Protein AF-A0A397FQA0-F1 (afdb_monomer_lite)

Radius of gyration: 12.13 Å; chains: 1; bounding box: 26×27×31 Å

Foldseek 3Di:
DWDAAPPPRDIDDFDQDVVVNGTDCLQQLCVQQVDPVSPPHGHALVVLVCCVPPVVVVSCVRRVDPVSVVVSVCCVVVVVSD

Secondary structure (DSSP, 8-state):
-EEEBTTT--EEEPPEEGGGTEE-GGGBHHHHH--GGGTT-B--HHHHHHHHHT-HHHHHHH---HHHHHHHHHHHHTTS--

Structure (mmCIF, N/CA/C/O backbone):
data_AF-A0A397FQA0-F1
#
_entry.id   AF-A0A397FQA0-F1
#
loop_
_atom_site.group_PDB
_atom_site.id
_atom_site.type_symbol
_atom_site.label_atom_id
_atom_site.label_alt_id
_atom_site.label_comp_id
_atom_site.label_asym_id
_atom_site.label_entity_id
_atom_site.label_seq_id
_atom_site.pdbx_PDB_ins_code
_atom_site.Cartn_x
_atom_site.Cartn_y
_atom_site.Cartn_z
_atom_site.occupancy
_atom_site.B_iso_or_equiv
_atom_site.auth_seq_id
_atom_site.auth_comp_id
_atom_site.auth_asym_id
_atom_site.auth_atom_id
_atom_site.pdbx_PDB_model_num
ATOM 1 N N . MET A 1 1 ? 8.725 -12.780 -7.714 1.00 86.38 1 MET A N 1
ATOM 2 C CA . MET A 1 1 ? 9.590 -12.285 -6.619 1.00 86.38 1 MET A CA 1
ATOM 3 C C . MET A 1 1 ? 8.830 -12.345 -5.306 1.00 86.38 1 MET A C 1
ATOM 5 O O . MET A 1 1 ? 7.732 -11.797 -5.238 1.00 86.38 1 MET A O 1
ATOM 9 N N . GLU A 1 2 ? 9.394 -12.995 -4.290 1.00 90.94 2 GLU A N 1
ATOM 10 C CA . GLU A 1 2 ? 8.810 -13.039 -2.944 1.00 90.94 2 GLU A CA 1
ATOM 11 C C . GLU A 1 2 ? 9.360 -11.908 -2.066 1.00 90.94 2 GLU A C 1
ATOM 13 O O . GLU A 1 2 ? 10.554 -11.605 -2.085 1.00 90.94 2 GLU A O 1
ATOM 18 N N . LYS A 1 3 ? 8.484 -11.277 -1.284 1.00 94.81 3 LYS A N 1
ATOM 19 C CA . LYS A 1 3 ? 8.828 -10.281 -0.257 1.00 94.81 3 LYS A CA 1
ATOM 20 C C . LYS A 1 3 ? 8.047 -10.569 1.025 1.00 94.81 3 LYS A C 1
ATOM 22 O O . LYS A 1 3 ? 7.103 -11.354 1.019 1.00 94.81 3 LYS A O 1
ATOM 27 N N . LYS A 1 4 ? 8.425 -9.938 2.138 1.00 96.31 4 LYS A N 1
ATOM 28 C CA . LYS A 1 4 ? 7.703 -10.043 3.418 1.00 96.31 4 LYS A CA 1
ATOM 29 C C . LYS A 1 4 ? 6.974 -8.739 3.718 1.00 96.31 4 LYS A C 1
ATOM 31 O O . LYS A 1 4 ? 7.542 -7.663 3.547 1.00 96.31 4 LYS A O 1
ATOM 36 N N . CYS A 1 5 ? 5.733 -8.840 4.187 1.00 96.25 5 CYS A N 1
ATOM 37 C CA . CYS A 1 5 ? 4.978 -7.694 4.679 1.00 96.25 5 CYS A CA 1
ATOM 38 C C . CYS A 1 5 ? 5.669 -7.104 5.914 1.00 96.25 5 CYS A C 1
ATOM 40 O O . CYS A 1 5 ? 5.896 -7.824 6.888 1.00 96.25 5 CYS A O 1
ATOM 42 N N . PHE A 1 6 ? 5.964 -5.804 5.926 1.00 94.81 6 PHE A N 1
ATOM 43 C CA . PHE A 1 6 ? 6.631 -5.193 7.078 1.00 94.81 6 PHE A CA 1
ATOM 44 C C . PHE A 1 6 ? 5.746 -5.196 8.339 1.00 94.81 6 PHE A C 1
ATOM 46 O O . PHE A 1 6 ? 6.293 -5.328 9.437 1.00 94.81 6 PHE A O 1
ATOM 53 N N . LYS A 1 7 ? 4.411 -5.122 8.175 1.00 93.94 7 LYS A N 1
ATOM 54 C CA . LYS A 1 7 ? 3.412 -5.071 9.262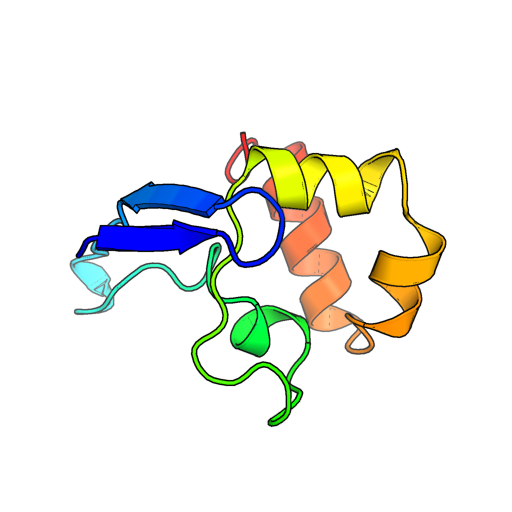 1.00 93.94 7 LYS A CA 1
ATOM 55 C C . LYS A 1 7 ? 3.115 -6.455 9.852 1.00 93.94 7 LYS A C 1
ATOM 57 O O . LYS A 1 7 ? 3.306 -6.655 11.040 1.00 93.94 7 LYS A O 1
ATOM 62 N N . CYS A 1 8 ? 2.698 -7.424 9.032 1.00 95.44 8 CYS A N 1
ATOM 63 C CA . CYS A 1 8 ? 2.236 -8.738 9.516 1.00 95.44 8 CYS A CA 1
ATOM 64 C C . CYS A 1 8 ? 3.180 -9.911 9.207 1.00 95.44 8 CYS A C 1
ATOM 66 O O . CYS A 1 8 ? 2.826 -11.060 9.450 1.00 95.44 8 CYS A O 1
ATOM 68 N N . LYS A 1 9 ? 4.350 -9.649 8.608 1.00 95.12 9 LYS A N 1
ATOM 69 C CA . LYS A 1 9 ? 5.382 -10.641 8.236 1.00 95.12 9 LYS A CA 1
ATOM 70 C C . LYS A 1 9 ? 4.955 -11.732 7.241 1.00 95.12 9 LYS A C 1
ATOM 72 O O . LYS A 1 9 ? 5.809 -12.505 6.808 1.00 95.12 9 LYS A O 1
ATOM 77 N N . LYS A 1 10 ? 3.690 -11.753 6.798 1.00 95.19 10 LYS A N 1
ATOM 78 C CA . LYS A 1 10 ? 3.196 -12.650 5.740 1.00 95.19 10 LYS A CA 1
ATOM 79 C C . LYS A 1 10 ? 4.006 -12.486 4.451 1.00 95.19 10 LYS A C 1
ATOM 81 O O . LYS A 1 10 ? 4.421 -11.376 4.102 1.00 95.19 10 LYS A O 1
ATOM 86 N N . LYS A 1 11 ? 4.200 -13.594 3.734 1.00 95.50 11 LYS A N 1
ATOM 87 C CA . LYS A 1 11 ? 4.812 -13.592 2.401 1.00 95.50 11 LYS A CA 1
ATOM 88 C C . LYS A 1 11 ? 3.902 -12.869 1.402 1.00 95.50 11 LYS A C 1
ATOM 90 O O . LYS A 1 11 ? 2.681 -12.978 1.465 1.00 95.50 11 LYS A O 1
ATOM 95 N N . ILE A 1 12 ? 4.515 -12.124 0.490 1.00 95.19 12 ILE A N 1
ATOM 96 C CA . ILE A 1 12 ? 3.875 -11.389 -0.600 1.00 95.19 12 ILE A CA 1
ATOM 97 C C . ILE A 1 12 ? 4.528 -11.852 -1.896 1.00 95.19 12 ILE A C 1
ATOM 99 O O . ILE A 1 12 ? 5.745 -11.738 -2.051 1.00 95.19 12 ILE A O 1
ATOM 103 N N . ILE A 1 13 ? 3.718 -12.320 -2.840 1.00 92.94 13 ILE A N 1
ATOM 104 C CA . ILE A 1 13 ? 4.175 -12.641 -4.190 1.00 92.94 13 ILE A CA 1
ATOM 105 C C . ILE A 1 13 ? 3.930 -11.412 -5.066 1.00 92.94 13 ILE A C 1
ATOM 107 O O . ILE A 1 13 ? 2.788 -11.032 -5.326 1.00 92.94 13 ILE A O 1
ATOM 111 N N . LEU A 1 14 ? 5.007 -10.759 -5.507 1.00 91.81 14 LEU A N 1
ATOM 112 C CA . LEU A 1 14 ? 4.905 -9.611 -6.404 1.00 91.81 14 LEU A CA 1
ATOM 113 C C . LEU A 1 14 ? 4.562 -10.082 -7.819 1.00 91.81 14 LEU A C 1
ATOM 115 O O . LEU A 1 14 ? 5.333 -10.819 -8.439 1.00 91.81 14 LEU A O 1
ATOM 119 N N . LYS A 1 15 ? 3.427 -9.609 -8.343 1.00 91.50 15 LYS A N 1
ATOM 120 C CA . LYS A 1 15 ? 2.991 -9.873 -9.720 1.00 91.50 15 LYS A CA 1
ATOM 121 C C . LYS A 1 15 ? 3.889 -9.131 -10.710 1.00 91.50 15 LYS A C 1
ATOM 123 O O . LYS A 1 15 ? 4.010 -7.908 -10.623 1.00 91.50 15 LYS A O 1
ATOM 128 N N . TYR A 1 16 ? 4.483 -9.855 -11.653 1.00 92.44 16 TYR A N 1
ATOM 129 C CA . TYR A 1 16 ? 5.197 -9.259 -12.781 1.00 92.44 16 TYR A CA 1
ATOM 130 C C . TYR A 1 16 ? 4.197 -8.782 -13.844 1.00 92.44 16 TYR A C 1
ATOM 132 O O . TYR A 1 16 ? 3.221 -9.471 -14.142 1.00 92.44 16 TYR A O 1
ATOM 140 N N . VAL A 1 17 ? 4.412 -7.585 -14.385 1.00 92.31 17 VAL A N 1
ATOM 141 C CA . VAL A 1 17 ? 3.571 -6.956 -15.406 1.00 92.31 17 VAL A CA 1
ATOM 142 C C . VAL A 1 17 ? 4.394 -6.839 -16.684 1.00 92.31 17 VAL A C 1
ATOM 144 O O . VAL A 1 17 ? 5.260 -5.971 -16.793 1.00 92.31 17 VAL A O 1
ATOM 147 N N . LEU A 1 18 ? 4.106 -7.713 -17.653 1.00 92.06 18 LEU A N 1
ATOM 148 C CA . LEU A 1 18 ? 4.890 -7.845 -18.885 1.00 92.06 18 LEU A CA 1
ATOM 149 C C . LEU A 1 18 ? 4.939 -6.544 -19.695 1.00 92.06 18 LEU A C 1
ATOM 151 O O . LEU A 1 18 ? 6.013 -6.122 -20.110 1.00 92.06 18 LEU A O 1
ATOM 155 N N . SER A 1 19 ? 3.801 -5.860 -19.841 1.00 91.81 19 SER A N 1
ATOM 156 C CA . SER A 1 19 ? 3.709 -4.591 -20.580 1.00 91.81 19 SER A CA 1
ATOM 157 C C . SER A 1 19 ? 4.574 -3.476 -19.991 1.00 91.81 19 SER A C 1
ATOM 159 O O . SER A 1 19 ? 4.978 -2.568 -20.708 1.00 91.81 19 SER A O 1
ATOM 161 N N . LYS A 1 20 ? 4.885 -3.551 -18.692 1.00 89.44 20 LYS A N 1
ATOM 162 C CA . LYS A 1 20 ? 5.755 -2.597 -17.991 1.00 89.44 20 LYS A CA 1
ATOM 163 C C . LYS A 1 20 ? 7.176 -3.123 -17.794 1.00 89.44 20 LYS A C 1
ATOM 165 O O . LYS A 1 20 ? 7.975 -2.434 -17.170 1.00 89.44 20 LYS A O 1
ATOM 170 N N . LYS A 1 21 ? 7.469 -4.346 -18.262 1.00 93.00 21 LYS A N 1
ATOM 171 C CA . LYS A 1 21 ? 8.725 -5.076 -18.028 1.00 93.00 21 LYS A CA 1
ATOM 172 C C . LYS A 1 21 ? 9.193 -4.997 -16.562 1.00 93.00 21 LYS A C 1
ATOM 174 O O . LYS A 1 21 ? 10.381 -4.862 -16.284 1.00 93.00 21 LYS A O 1
ATOM 179 N N . GLY A 1 22 ? 8.259 -5.076 -15.608 1.00 93.00 22 GLY A N 1
ATOM 180 C CA . GLY A 1 22 ? 8.552 -4.836 -14.193 1.00 93.00 22 GLY A CA 1
ATOM 181 C C . GLY A 1 22 ? 7.498 -5.376 -13.230 1.00 93.00 22 GLY A C 1
ATOM 182 O O . GLY A 1 22 ? 6.415 -5.802 -13.629 1.00 93.00 22 GLY A O 1
ATOM 183 N N . TYR A 1 23 ? 7.810 -5.364 -11.934 1.00 92.50 23 TYR A N 1
ATOM 184 C CA . TYR A 1 23 ? 6.886 -5.812 -10.889 1.00 92.50 23 TYR A CA 1
ATOM 185 C C . TYR A 1 23 ? 5.847 -4.741 -10.547 1.00 92.50 23 TYR A C 1
ATOM 187 O O . TYR A 1 23 ? 6.127 -3.543 -10.541 1.00 92.50 23 TYR A O 1
ATOM 195 N N . SER A 1 24 ? 4.633 -5.180 -10.218 1.00 91.62 24 SER A N 1
ATOM 196 C CA . SER A 1 24 ? 3.574 -4.305 -9.723 1.00 91.62 24 SER A CA 1
ATOM 197 C C . SER A 1 24 ? 4.017 -3.564 -8.461 1.00 91.62 24 SER A C 1
ATOM 199 O O . SER A 1 24 ? 4.387 -4.178 -7.460 1.00 91.62 24 SER A O 1
ATOM 201 N N . LEU A 1 25 ? 3.878 -2.239 -8.482 1.00 92.75 25 LEU A N 1
ATOM 202 C CA . LEU A 1 25 ? 4.213 -1.366 -7.358 1.00 92.75 25 LEU A CA 1
ATOM 203 C C . LEU A 1 25 ? 3.126 -1.322 -6.275 1.00 92.75 25 LEU A C 1
ATOM 205 O O . LEU A 1 25 ? 3.335 -0.703 -5.241 1.00 92.75 25 LEU A O 1
ATOM 209 N N . LYS A 1 26 ? 1.978 -1.997 -6.460 1.00 94.06 26 LYS A N 1
ATOM 210 C CA . LYS A 1 26 ? 0.852 -1.905 -5.506 1.00 94.06 26 LYS A CA 1
ATOM 211 C C . LYS A 1 26 ? 1.229 -2.317 -4.078 1.00 94.06 26 LYS A C 1
ATOM 213 O O . LYS A 1 26 ? 0.665 -1.799 -3.126 1.00 94.06 26 LYS A O 1
ATOM 218 N N . ASN A 1 27 ? 2.152 -3.270 -3.935 1.00 95.12 27 ASN A N 1
ATOM 219 C CA . ASN A 1 27 ? 2.603 -3.773 -2.638 1.00 95.12 27 ASN A CA 1
ATOM 220 C C . ASN A 1 27 ? 3.885 -3.084 -2.155 1.00 95.12 27 ASN A C 1
ATOM 222 O O . ASN A 1 27 ? 4.392 -3.455 -1.100 1.00 95.12 27 ASN A O 1
ATOM 226 N N . ASN A 1 28 ? 4.419 -2.122 -2.911 1.00 94.75 28 ASN A N 1
ATOM 227 C CA . ASN A 1 28 ? 5.558 -1.312 -2.505 1.00 94.75 28 ASN A CA 1
ATOM 228 C C . ASN A 1 28 ? 5.043 -0.117 -1.685 1.00 94.75 28 ASN A C 1
ATOM 230 O O . ASN A 1 28 ? 4.228 0.664 -2.172 1.00 94.75 28 ASN A O 1
ATOM 234 N N . TRP A 1 29 ? 5.476 0.001 -0.431 1.00 94.69 29 TRP A N 1
ATOM 235 C CA . TRP A 1 29 ? 5.021 1.065 0.463 1.00 94.69 29 TRP A CA 1
ATOM 236 C C . TRP A 1 29 ? 5.671 2.415 0.156 1.00 94.69 29 TRP A C 1
ATOM 238 O O . TRP A 1 29 ? 5.005 3.449 0.232 1.00 94.69 29 TRP A O 1
ATOM 248 N N . ASP A 1 30 ? 6.927 2.403 -0.285 1.00 93.94 30 ASP A N 1
ATOM 249 C CA . ASP A 1 30 ? 7.616 3.594 -0.784 1.00 93.94 30 ASP A CA 1
ATOM 250 C C . ASP A 1 30 ? 6.871 4.207 -1.980 1.00 93.94 30 ASP A C 1
ATOM 252 O O . ASP A 1 30 ? 6.631 5.407 -2.022 1.00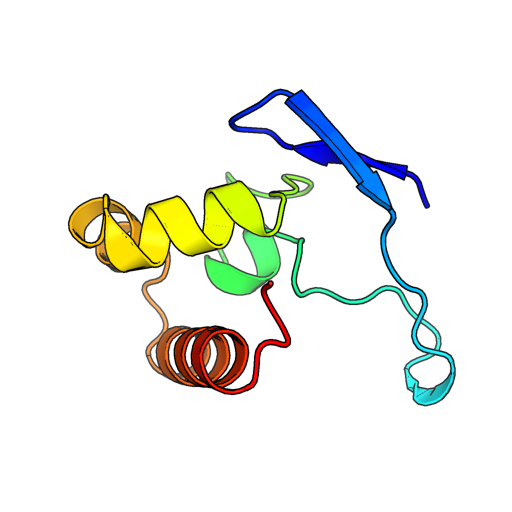 93.94 30 ASP A O 1
ATOM 256 N N . TYR A 1 31 ? 6.334 3.382 -2.886 1.00 94.25 31 TYR A N 1
ATOM 257 C CA . TYR A 1 31 ? 5.529 3.886 -4.007 1.00 94.25 31 TYR A CA 1
ATOM 258 C C . TYR A 1 31 ? 4.315 4.724 -3.568 1.00 94.25 31 TYR A C 1
ATOM 260 O O . TYR A 1 31 ? 3.918 5.645 -4.289 1.00 94.25 31 TYR A O 1
ATOM 268 N N . TRP A 1 32 ? 3.686 4.391 -2.439 1.00 95.12 32 TRP A N 1
ATOM 269 C CA . TRP A 1 32 ? 2.514 5.116 -1.942 1.00 95.12 32 TRP A CA 1
ATOM 270 C C . TRP A 1 32 ? 2.889 6.354 -1.136 1.00 95.12 32 TRP A C 1
ATOM 272 O O . TRP A 1 32 ? 2.227 7.381 -1.264 1.00 95.12 32 TRP A O 1
ATOM 282 N N . THR A 1 33 ? 3.922 6.237 -0.307 1.00 94.31 33 THR A N 1
ATOM 283 C CA . THR A 1 33 ? 4.326 7.278 0.646 1.00 94.31 33 THR A CA 1
ATOM 284 C C . THR A 1 33 ? 5.302 8.289 0.058 1.00 94.31 33 THR A C 1
ATOM 286 O O . THR A 1 33 ? 5.366 9.408 0.559 1.00 94.31 33 THR A O 1
ATOM 289 N N . GLU A 1 34 ? 6.027 7.913 -1.001 1.00 91.06 34 GLU A N 1
ATOM 290 C CA . GLU A 1 34 ? 7.112 8.695 -1.609 1.00 91.06 34 GLU A CA 1
ATOM 291 C C . GLU A 1 34 ? 8.130 9.147 -0.54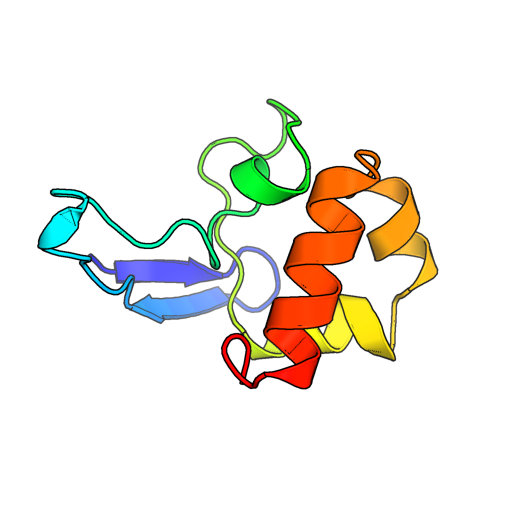5 1.00 91.06 34 GLU A C 1
ATOM 293 O O . GLU A 1 34 ? 8.618 10.276 -0.552 1.00 91.06 34 GLU A O 1
ATOM 298 N N . ASN A 1 35 ? 8.398 8.265 0.425 1.00 90.38 35 ASN A N 1
ATOM 299 C CA . ASN A 1 35 ? 9.200 8.551 1.605 1.00 90.38 35 ASN A CA 1
ATOM 300 C C . ASN A 1 35 ? 10.406 7.600 1.658 1.00 90.38 35 ASN A C 1
ATOM 302 O O . ASN A 1 35 ? 10.213 6.404 1.898 1.00 90.38 35 ASN A O 1
ATOM 306 N N . PRO A 1 36 ? 11.648 8.119 1.579 1.00 88.38 36 PRO A N 1
ATOM 307 C CA . PRO A 1 36 ? 12.868 7.309 1.616 1.00 88.38 36 PRO A CA 1
ATOM 308 C C . PRO A 1 36 ? 12.983 6.405 2.851 1.00 88.38 36 PRO A C 1
ATOM 310 O O . PRO A 1 36 ? 13.562 5.325 2.790 1.00 88.38 36 PRO A O 1
ATOM 313 N N . LYS A 1 37 ? 12.367 6.778 3.984 1.00 88.69 37 LYS A N 1
ATOM 314 C CA . LYS A 1 37 ? 12.339 5.931 5.196 1.00 88.69 37 LYS A CA 1
ATOM 315 C C . LYS A 1 37 ? 11.587 4.610 4.996 1.00 88.69 37 LYS A C 1
ATOM 317 O O . LYS A 1 37 ? 11.676 3.712 5.842 1.00 88.69 37 LYS A O 1
ATOM 322 N N . HIS A 1 38 ? 10.801 4.504 3.930 1.00 89.94 38 HIS A N 1
ATOM 323 C CA . HIS A 1 38 ? 10.030 3.324 3.555 1.00 89.94 38 HIS A CA 1
ATOM 324 C C . HIS A 1 38 ? 10.594 2.600 2.338 1.00 89.94 38 HIS A C 1
ATOM 326 O O . HIS A 1 38 ? 9.960 1.654 1.864 1.00 89.94 38 HIS A O 1
ATOM 332 N N . GLU A 1 39 ? 11.787 2.981 1.880 1.00 89.25 39 GLU A N 1
ATOM 333 C CA . GLU A 1 39 ? 12.473 2.299 0.792 1.00 89.25 39 GLU A CA 1
ATOM 334 C C . GLU A 1 39 ? 12.553 0.790 1.070 1.00 89.25 39 GLU A C 1
ATOM 336 O O . GLU A 1 39 ? 12.788 0.337 2.195 1.00 89.25 39 GLU A O 1
ATOM 341 N N . ASN A 1 40 ? 12.285 -0.012 0.038 1.00 87.56 40 ASN A N 1
ATOM 342 C CA . ASN A 1 40 ? 12.259 -1.474 0.113 1.00 87.56 40 ASN A CA 1
ATOM 343 C C . ASN A 1 40 ? 11.266 -2.075 1.132 1.00 87.56 40 ASN A C 1
ATOM 345 O O . ASN A 1 40 ? 11.318 -3.284 1.395 1.00 87.56 40 ASN A O 1
ATOM 349 N N . LYS A 1 41 ? 10.316 -1.296 1.673 1.00 94.44 41 LYS A N 1
ATOM 350 C CA . LYS A 1 41 ? 9.228 -1.834 2.501 1.00 94.44 41 LYS A CA 1
ATOM 351 C C . LYS A 1 41 ? 8.066 -2.295 1.634 1.00 94.44 41 LYS A C 1
ATOM 353 O O . LYS A 1 41 ? 7.534 -1.557 0.809 1.00 94.44 41 LYS A O 1
ATOM 358 N N . PHE A 1 42 ? 7.624 -3.524 1.882 1.00 95.69 42 PHE A N 1
ATOM 359 C CA . PHE A 1 42 ? 6.494 -4.129 1.187 1.00 95.69 42 PHE A CA 1
ATOM 360 C C . PHE A 1 42 ? 5.343 -4.399 2.147 1.00 95.69 42 PHE A C 1
ATOM 362 O O . PHE A 1 42 ? 5.560 -4.777 3.298 1.00 95.69 42 PHE A O 1
ATOM 369 N N . ILE A 1 43 ? 4.114 -4.239 1.670 1.00 96.00 43 ILE A N 1
ATOM 370 C CA . ILE A 1 43 ? 2.896 -4.418 2.461 1.00 96.00 43 ILE A CA 1
ATOM 371 C C . ILE A 1 43 ? 1.874 -5.260 1.697 1.00 96.00 43 ILE A C 1
ATOM 373 O O . ILE A 1 43 ? 1.673 -5.090 0.493 1.00 96.00 43 ILE A O 1
ATOM 377 N N . CYS A 1 44 ? 1.267 -6.232 2.379 1.00 96.31 44 CYS A N 1
ATOM 378 C CA . CYS A 1 44 ? 0.285 -7.128 1.769 1.00 96.31 44 CYS A CA 1
ATOM 379 C C . CYS A 1 44 ? -1.075 -6.434 1.606 1.00 96.31 44 CYS A C 1
ATOM 381 O O . CYS A 1 44 ? -1.361 -5.449 2.287 1.00 96.31 44 CYS A O 1
ATOM 383 N N . ASN A 1 45 ? -1.934 -6.978 0.739 1.00 95.69 45 ASN A N 1
ATOM 384 C CA . ASN A 1 45 ? -3.247 -6.388 0.460 1.00 95.69 45 ASN A CA 1
ATOM 385 C C . ASN A 1 45 ? -4.108 -6.289 1.725 1.00 95.69 45 ASN A C 1
ATOM 387 O O . ASN A 1 45 ? -4.685 -5.240 1.972 1.00 95.69 45 ASN A O 1
ATOM 391 N N . SER A 1 46 ? -4.110 -7.315 2.582 1.00 95.50 46 SER A N 1
ATOM 392 C CA . SER A 1 46 ? -4.876 -7.279 3.834 1.00 95.50 46 SER A CA 1
ATOM 393 C C . SER A 1 46 ? -4.452 -6.123 4.746 1.00 95.50 46 SER A C 1
ATOM 395 O O . SER A 1 46 ? -5.296 -5.452 5.321 1.00 95.50 46 SER A O 1
ATOM 397 N N . CYS A 1 47 ? -3.147 -5.848 4.856 1.00 95.94 47 CYS A N 1
ATOM 398 C CA . CYS A 1 47 ? -2.648 -4.730 5.659 1.00 95.94 47 CYS A CA 1
ATOM 399 C C . CYS A 1 47 ? -2.876 -3.368 4.989 1.00 95.94 47 CYS A C 1
ATOM 401 O O . CYS A 1 47 ? -3.009 -2.375 5.696 1.00 95.94 47 CYS A O 1
ATOM 403 N N . LEU A 1 48 ? -2.920 -3.313 3.653 1.00 95.50 48 LEU A N 1
ATOM 404 C CA . LEU A 1 48 ? -3.316 -2.112 2.912 1.00 95.50 48 LEU A CA 1
ATOM 405 C C . LEU A 1 48 ? -4.796 -1.778 3.142 1.00 95.50 48 LEU A C 1
ATOM 407 O O . LEU A 1 48 ? -5.123 -0.618 3.369 1.00 95.50 48 LEU A O 1
ATOM 411 N N . LEU A 1 49 ? -5.674 -2.784 3.113 1.00 95.75 49 LEU A N 1
ATOM 412 C CA . LEU A 1 49 ? -7.104 -2.615 3.387 1.00 95.75 49 LEU A CA 1
ATOM 413 C C . LEU A 1 49 ? -7.342 -2.210 4.840 1.00 95.75 49 LEU A C 1
ATOM 415 O O . LEU A 1 49 ? -8.094 -1.279 5.094 1.00 95.75 49 LEU A O 1
ATOM 419 N N . ASP A 1 50 ? -6.645 -2.848 5.777 1.00 95.69 50 ASP A N 1
ATOM 420 C CA . ASP A 1 50 ? -6.690 -2.495 7.196 1.00 95.69 50 ASP A CA 1
ATOM 421 C C . ASP A 1 50 ? -6.250 -1.040 7.446 1.00 95.69 50 ASP A C 1
ATOM 423 O O . ASP A 1 50 ? -6.933 -0.300 8.147 1.00 95.69 50 ASP A O 1
ATOM 427 N N . LEU A 1 51 ? -5.173 -0.579 6.794 1.00 94.12 51 LEU A N 1
ATOM 428 C CA . LEU A 1 51 ? -4.774 0.836 6.829 1.00 94.12 51 LEU A CA 1
ATOM 429 C C . LEU A 1 51 ? -5.853 1.768 6.267 1.00 94.12 51 LEU A C 1
ATOM 431 O O . LEU A 1 51 ? -6.056 2.859 6.783 1.00 94.12 51 LEU A O 1
ATOM 435 N N . TYR A 1 52 ? -6.534 1.365 5.198 1.00 93.75 52 TYR A N 1
ATOM 436 C CA . TYR A 1 52 ? -7.526 2.214 4.546 1.00 93.75 52 TYR A CA 1
ATOM 437 C C . TYR A 1 52 ? -8.841 2.317 5.333 1.00 93.75 52 TYR A C 1
ATOM 439 O O . TYR A 1 52 ? -9.411 3.406 5.434 1.00 93.75 52 TYR A O 1
ATOM 447 N N . TYR A 1 53 ? -9.322 1.193 5.870 1.00 94.56 53 TYR A N 1
ATOM 448 C CA . TYR A 1 53 ? -10.622 1.107 6.537 1.00 94.56 53 TYR A CA 1
ATOM 449 C C . TYR A 1 53 ? -10.546 1.342 8.047 1.00 94.56 53 TYR A C 1
ATOM 451 O O . TYR A 1 53 ? -11.398 2.049 8.576 1.00 94.56 53 TYR A O 1
ATOM 459 N N . ASN A 1 54 ? -9.534 0.791 8.725 1.00 95.69 54 ASN A N 1
ATOM 460 C CA . ASN A 1 54 ? -9.469 0.773 10.190 1.00 95.69 54 ASN A CA 1
ATOM 461 C C . ASN A 1 54 ? -8.482 1.805 10.759 1.00 95.69 54 ASN A C 1
ATOM 463 O O . ASN A 1 54 ? -8.701 2.317 11.850 1.00 95.69 54 ASN A O 1
ATOM 467 N N . ASP A 1 55 ? -7.416 2.140 10.024 1.00 94.19 55 ASP A N 1
ATOM 468 C CA . ASP A 1 55 ? -6.356 3.061 10.475 1.00 94.19 55 ASP A CA 1
ATOM 469 C C . ASP A 1 55 ? -6.181 4.249 9.509 1.00 94.19 55 ASP A C 1
ATOM 471 O O . ASP A 1 55 ? -5.096 4.572 9.008 1.00 94.19 55 ASP A O 1
ATOM 475 N N . LYS A 1 56 ? -7.312 4.900 9.206 1.00 91.31 56 LYS A N 1
ATOM 476 C CA . LYS A 1 56 ? -7.383 5.959 8.192 1.00 91.31 56 LYS A CA 1
ATOM 477 C C . LYS A 1 56 ? -6.529 7.180 8.543 1.00 91.31 56 LYS A C 1
ATOM 479 O O . LYS A 1 56 ? -6.021 7.831 7.632 1.00 91.31 56 LYS A O 1
ATOM 484 N N . GLY A 1 57 ? -6.341 7.468 9.835 1.00 92.75 57 GLY A N 1
ATOM 485 C CA . GLY A 1 57 ? -5.450 8.530 10.315 1.00 92.75 57 GLY A CA 1
ATOM 486 C C . GLY A 1 57 ? -4.012 8.297 9.854 1.00 92.75 57 GLY A C 1
ATOM 487 O O . GLY A 1 57 ? -3.465 9.110 9.109 1.00 92.75 57 GLY A O 1
ATOM 488 N N . LYS A 1 58 ? -3.452 7.122 10.165 1.00 92.12 58 LYS A N 1
ATOM 489 C CA . LYS A 1 58 ? -2.100 6.744 9.738 1.00 92.12 58 LYS A CA 1
ATOM 490 C C . LYS A 1 58 ? -1.952 6.688 8.222 1.00 92.12 58 LYS A C 1
ATOM 492 O O . LYS A 1 58 ? -0.931 7.108 7.681 1.00 92.12 58 LYS A O 1
ATOM 497 N N . TYR A 1 59 ? -2.971 6.199 7.512 1.00 93.19 59 TYR A N 1
ATOM 498 C CA . TYR A 1 59 ? -2.982 6.244 6.048 1.00 93.19 59 TYR A CA 1
ATOM 499 C C . TYR A 1 59 ? -2.849 7.681 5.517 1.00 93.19 59 TYR A C 1
ATOM 501 O O . TYR A 1 59 ? -2.055 7.920 4.606 1.00 93.19 59 TYR A O 1
ATOM 509 N N . LEU A 1 60 ? -3.592 8.641 6.078 1.00 93.44 60 LEU A N 1
ATOM 510 C CA . LEU A 1 60 ? -3.527 10.041 5.655 1.00 93.44 60 LEU A CA 1
ATOM 511 C C . LEU A 1 60 ? -2.190 10.700 6.025 1.00 93.44 60 LEU A C 1
ATOM 513 O O . LEU A 1 60 ? -1.686 11.499 5.232 1.00 93.44 60 LEU A O 1
ATOM 517 N N . GLU A 1 61 ? -1.607 10.358 7.171 1.00 94.19 61 GLU A N 1
ATOM 518 C CA . GLU A 1 61 ? -0.296 10.865 7.599 1.00 94.19 61 GLU A CA 1
ATOM 519 C C . GLU A 1 61 ? 0.846 10.393 6.691 1.00 94.19 61 GLU A C 1
ATOM 521 O O . GLU A 1 61 ? 1.725 11.182 6.329 1.00 94.19 61 GLU A O 1
ATOM 526 N N . GLU A 1 62 ? 0.822 9.118 6.302 1.00 93.56 62 GLU A N 1
ATOM 527 C CA . GLU A 1 62 ? 1.884 8.478 5.520 1.00 93.56 62 GLU A CA 1
ATOM 528 C C . GLU A 1 62 ? 1.728 8.731 4.011 1.00 93.56 62 GLU A C 1
ATOM 530 O O . GLU A 1 62 ? 2.689 9.079 3.323 1.00 93.56 62 GLU A O 1
ATOM 535 N N . VAL A 1 63 ? 0.515 8.588 3.466 1.00 95.00 63 VAL A N 1
ATOM 536 C CA . VAL A 1 63 ? 0.230 8.783 2.034 1.00 95.00 63 VAL A CA 1
ATOM 537 C C . VAL A 1 63 ? -0.161 10.240 1.809 1.00 95.00 63 VAL A C 1
ATOM 539 O O . VAL A 1 63 ? -1.339 10.567 1.685 1.00 95.00 63 VAL A O 1
ATOM 542 N N . LYS A 1 64 ? 0.820 11.146 1.775 1.00 93.94 64 LYS A N 1
ATOM 543 C CA . LYS A 1 64 ? 0.566 12.600 1.688 1.00 93.94 64 LYS A CA 1
ATOM 544 C C . LYS A 1 64 ? 0.117 13.068 0.302 1.00 93.94 64 LYS A C 1
ATOM 546 O O . LYS A 1 64 ? -0.647 14.023 0.184 1.00 93.94 64 LYS A O 1
ATOM 551 N N . ASN A 1 65 ? 0.563 12.392 -0.756 1.00 94.88 65 ASN A N 1
ATOM 552 C CA . ASN A 1 65 ? 0.291 12.801 -2.130 1.00 94.88 65 ASN A CA 1
ATOM 553 C C . ASN A 1 65 ? -1.175 12.530 -2.529 1.00 94.88 65 ASN A C 1
ATOM 555 O O . ASN A 1 65 ? -1.624 11.383 -2.608 1.00 94.88 65 ASN A O 1
ATOM 559 N N . ASN A 1 66 ? -1.920 13.586 -2.868 1.00 94.38 66 ASN A N 1
ATOM 560 C CA . ASN A 1 66 ? -3.332 13.491 -3.258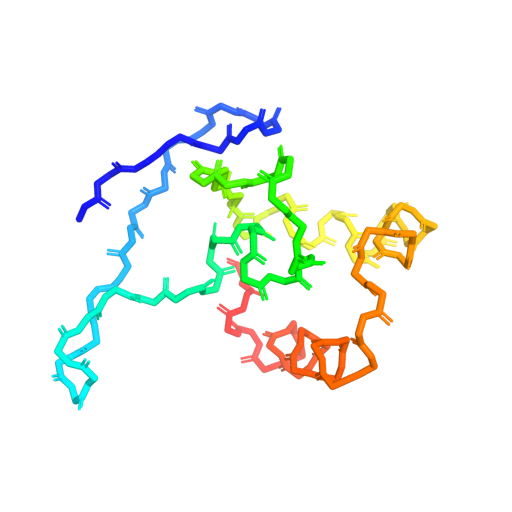 1.00 94.38 66 ASN A CA 1
ATOM 561 C C . ASN A 1 66 ? -3.574 12.605 -4.492 1.00 94.38 66 ASN A C 1
ATOM 563 O O . ASN A 1 66 ? -4.575 11.885 -4.550 1.00 94.38 66 ASN A O 1
ATOM 567 N N . LYS A 1 67 ? -2.656 12.600 -5.467 1.00 95.31 67 LYS A N 1
ATOM 568 C CA . LYS A 1 67 ? -2.743 11.716 -6.639 1.00 95.31 67 LYS A CA 1
ATOM 569 C C . LYS A 1 67 ? -2.608 10.253 -6.218 1.00 95.31 67 LYS A C 1
ATOM 571 O O . LYS A 1 67 ? -3.393 9.419 -6.669 1.00 95.31 67 LYS A O 1
ATOM 576 N N . LYS A 1 68 ? -1.677 9.944 -5.309 1.00 95.06 68 LYS A N 1
ATOM 577 C CA . LYS A 1 68 ? -1.514 8.590 -4.751 1.00 95.06 68 LYS A CA 1
ATOM 578 C C . LYS A 1 68 ? -2.748 8.155 -3.981 1.00 95.06 68 LYS A C 1
ATOM 580 O O . LYS A 1 68 ? -3.210 7.042 -4.207 1.00 95.06 68 LYS A O 1
ATOM 585 N N . ARG A 1 69 ? -3.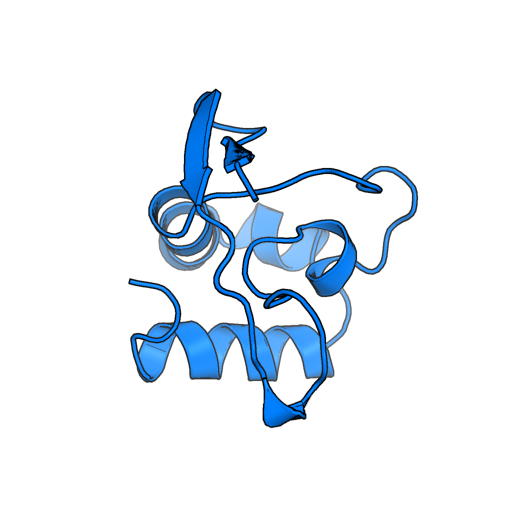342 9.041 -3.175 1.00 95.25 69 ARG A N 1
ATOM 586 C CA . ARG A 1 69 ? -4.589 8.751 -2.450 1.00 95.25 69 ARG A CA 1
ATOM 587 C C . ARG A 1 69 ? -5.737 8.370 -3.383 1.00 95.25 69 ARG A C 1
ATOM 589 O O . ARG A 1 69 ? -6.445 7.398 -3.119 1.00 95.25 69 ARG A O 1
ATOM 596 N N . ARG A 1 70 ? -5.908 9.104 -4.490 1.00 95.62 70 ARG A N 1
ATOM 597 C CA . ARG A 1 70 ? -6.924 8.794 -5.515 1.00 95.62 70 ARG A CA 1
ATOM 598 C C . ARG A 1 70 ? -6.678 7.429 -6.157 1.00 95.62 70 ARG A C 1
ATOM 600 O O . ARG A 1 70 ? -7.604 6.629 -6.240 1.00 95.62 70 ARG A O 1
ATOM 607 N N . ILE A 1 71 ? -5.435 7.140 -6.549 1.00 95.62 71 ILE A N 1
ATOM 608 C CA . ILE A 1 71 ? -5.063 5.842 -7.139 1.00 95.62 71 ILE A CA 1
ATOM 609 C C . ILE A 1 71 ? -5.287 4.704 -6.137 1.00 95.62 71 ILE A C 1
ATOM 611 O O . ILE A 1 71 ? -5.877 3.688 -6.493 1.00 95.62 71 ILE A O 1
ATOM 615 N N . PHE A 1 72 ? -4.858 4.877 -4.885 1.00 95.19 72 PHE A N 1
ATOM 616 C CA . PHE A 1 72 ? -5.046 3.897 -3.816 1.00 95.19 72 PHE A CA 1
ATOM 617 C C . PHE A 1 72 ? -6.531 3.592 -3.621 1.00 95.19 72 PHE A C 1
ATOM 619 O O . PHE A 1 72 ? -6.939 2.435 -3.621 1.00 95.19 72 PHE A O 1
ATOM 626 N N . THR A 1 73 ? -7.348 4.641 -3.524 1.00 94.56 73 THR A N 1
ATOM 627 C CA . THR A 1 73 ? -8.799 4.528 -3.357 1.00 94.56 73 THR A CA 1
ATOM 628 C C . THR A 1 73 ? -9.427 3.770 -4.526 1.00 94.56 73 THR A C 1
ATOM 630 O O . THR A 1 73 ? -10.149 2.802 -4.307 1.00 94.56 73 THR A O 1
ATOM 633 N N . ALA A 1 74 ? -9.086 4.128 -5.768 1.00 96.38 74 ALA A N 1
ATOM 634 C CA . ALA A 1 74 ? -9.543 3.396 -6.948 1.00 96.38 74 ALA A CA 1
ATOM 635 C C . ALA A 1 74 ? -9.109 1.921 -6.918 1.00 96.38 74 ALA A C 1
ATOM 637 O O . ALA A 1 74 ? -9.868 1.044 -7.313 1.00 96.38 74 ALA A O 1
ATOM 638 N N . TYR A 1 75 ? -7.906 1.622 -6.422 1.00 95.69 75 TYR A N 1
ATOM 639 C CA . TYR A 1 75 ? -7.416 0.247 -6.313 1.00 95.69 75 TYR A CA 1
ATOM 640 C C . TYR A 1 75 ? -8.180 -0.575 -5.273 1.00 95.69 75 TYR A C 1
ATOM 642 O O . TYR A 1 75 ? -8.377 -1.770 -5.496 1.00 95.69 75 TYR A O 1
ATOM 650 N N . VAL A 1 76 ? -8.598 0.046 -4.169 1.00 94.44 76 VAL A N 1
ATOM 651 C CA . VAL A 1 76 ? -9.455 -0.584 -3.158 1.00 94.44 76 VAL A CA 1
ATOM 652 C C . VAL A 1 76 ? -10.844 -0.857 -3.744 1.00 94.44 76 VAL A C 1
ATOM 654 O O . VAL A 1 76 ? -11.286 -2.003 -3.749 1.00 94.44 76 VAL A O 1
ATOM 657 N N . TYR A 1 77 ? -11.496 0.153 -4.331 1.00 94.88 77 TYR A N 1
ATOM 658 C CA . TYR A 1 77 ? -12.846 -0.002 -4.895 1.00 94.88 77 TYR A CA 1
ATOM 659 C C . TYR A 1 77 ? -12.903 -0.970 -6.086 1.00 94.88 77 TYR A C 1
ATOM 661 O O . TYR A 1 77 ? -13.821 -1.782 -6.171 1.00 94.88 77 TYR A O 1
ATOM 669 N N . ASN A 1 78 ? -11.890 -0.964 -6.958 1.00 95.25 78 ASN A N 1
ATOM 670 C CA . ASN A 1 78 ? -11.808 -1.879 -8.102 1.00 95.25 78 ASN A CA 1
ATOM 671 C C . ASN A 1 78 ? -11.298 -3.283 -7.721 1.00 95.25 78 ASN A C 1
ATOM 673 O O . ASN A 1 78 ? -11.010 -4.086 -8.608 1.00 95.25 78 ASN A O 1
ATOM 677 N N . LYS A 1 79 ? -11.128 -3.582 -6.422 1.00 91.56 79 LYS A N 1
ATOM 678 C CA . LYS A 1 79 ? -10.614 -4.864 -5.895 1.00 91.56 79 LYS A CA 1
ATOM 679 C C . LYS A 1 79 ? -9.230 -5.267 -6.426 1.00 91.56 79 LYS A C 1
ATOM 681 O O . LYS A 1 79 ? -8.815 -6.420 -6.303 1.00 91.56 79 LYS A O 1
ATOM 686 N N . THR A 1 80 ? -8.463 -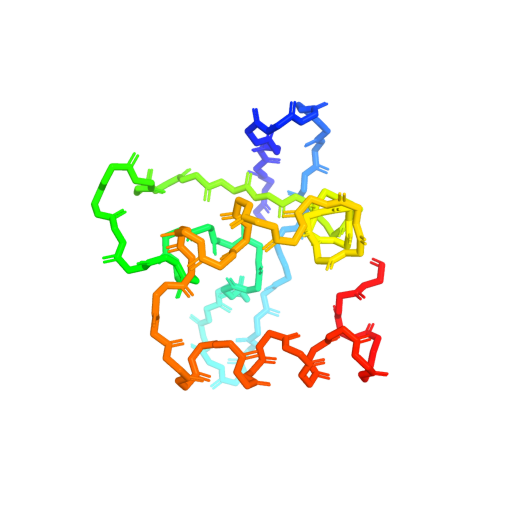4.309 -6.950 1.00 91.69 80 THR A N 1
ATOM 687 C CA . THR A 1 80 ? -7.041 -4.489 -7.288 1.00 91.69 80 THR A CA 1
ATOM 688 C C . THR A 1 80 ? -6.217 -4.757 -6.026 1.00 91.69 80 THR A C 1
ATOM 690 O O . THR A 1 80 ? -5.250 -5.530 -6.055 1.00 91.69 80 THR A O 1
ATOM 693 N N . ILE A 1 81 ? -6.593 -4.120 -4.914 1.00 91.06 81 ILE A N 1
ATOM 694 C CA . ILE A 1 81 ? -6.177 -4.487 -3.560 1.00 91.06 81 ILE A CA 1
ATOM 695 C C . ILE A 1 81 ? -7.350 -5.266 -2.954 1.00 91.06 81 ILE A C 1
ATOM 697 O O . ILE A 1 81 ? -8.363 -4.675 -2.598 1.00 91.06 81 ILE A O 1
ATOM 701 N N . SER A 1 82 ? -7.211 -6.590 -2.896 1.00 84.62 82 SER A N 1
ATOM 702 C CA . SER A 1 82 ? -8.152 -7.548 -2.302 1.00 84.62 82 SER A CA 1
ATOM 703 C C . SER A 1 82 ? -7.409 -8.634 -1.536 1.00 84.62 82 SER A C 1
ATOM 705 O O . SER A 1 82 ? -6.213 -8.868 -1.857 1.00 84.62 82 SER A O 1
#

Sequence (82 aa):
MEKKCFKCKKKIILKYVLSKKGYSLKNNWDYWTENPKHENKFICNSCLLDLYYNDKGKYLEEVKNNKKRRIFTAYVYNKTIS

pLDDT: mean 93.52, std 2.4, range [84.62, 96.38]